Protein AF-A0A3P6GXZ8-F1 (afdb_monomer_lite)

Secondary structure (DSSP, 8-state):
--STTTGGGS-TTS-EEEEESSHHHHHHHHHHHTSTTT---EEEEEESSB-HHHHHHHHTS--SS--EEEEES-PBPHHHHHHHHHHT-EEEEESSHHHHHHHHHHHHHHHHTTS-------------

pLDDT: mean 78.15, std 21.11, range [32.81, 97.62]

Structure (mmCIF, N/CA/C/O backbone):
data_AF-A0A3P6GXZ8-F1
#
_entry.id   AF-A0A3P6GXZ8-F1
#
loop_
_atom_site.group_PDB
_atom_site.id
_atom_site.type_symbol
_atom_site.label_atom_id
_atom_site.label_alt_id
_atom_site.label_comp_id
_atom_site.label_asym_id
_atom_site.label_entity_id
_atom_site.label_seq_id
_atom_site.pdbx_PDB_ins_code
_atom_site.Cartn_x
_atom_site.Cartn_y
_atom_site.Cartn_z
_atom_site.occupancy
_atom_site.B_iso_or_equiv
_atom_site.auth_seq_id
_atom_site.auth_comp_id
_atom_site.auth_asym_id
_atom_site.auth_atom_id
_atom_site.pdbx_PDB_model_num
ATOM 1 N N . MET A 1 1 ? 10.855 20.562 7.689 1.00 44.34 1 MET A N 1
ATOM 2 C CA . MET A 1 1 ? 11.451 19.263 7.285 1.00 44.34 1 MET A CA 1
ATOM 3 C C . MET A 1 1 ? 11.522 18.242 8.429 1.00 44.34 1 MET A C 1
ATOM 5 O O . MET A 1 1 ? 11.484 17.056 8.137 1.00 44.34 1 MET A O 1
ATOM 9 N N . ASN A 1 2 ? 11.543 18.659 9.706 1.00 33.03 2 ASN A N 1
ATOM 10 C CA . ASN A 1 2 ? 11.541 17.739 10.860 1.00 33.03 2 ASN A CA 1
ATOM 11 C C . ASN A 1 2 ? 10.153 17.186 11.256 1.00 33.03 2 ASN A C 1
ATOM 13 O O . ASN A 1 2 ? 10.092 16.211 11.999 1.00 33.03 2 ASN A O 1
ATOM 17 N N . ASP A 1 3 ? 9.055 17.745 10.738 1.00 47.03 3 ASP A N 1
ATOM 18 C CA . ASP A 1 3 ? 7.696 17.313 11.108 1.00 47.03 3 ASP A CA 1
ATOM 19 C C . ASP A 1 3 ? 7.201 16.052 10.394 1.00 47.03 3 ASP A C 1
ATOM 21 O O . ASP A 1 3 ? 6.380 15.327 10.950 1.00 47.03 3 ASP A O 1
ATOM 25 N N . VAL A 1 4 ? 7.749 15.708 9.222 1.00 50.66 4 VAL A N 1
ATOM 26 C CA . VAL A 1 4 ? 7.295 14.517 8.476 1.00 50.66 4 VAL A CA 1
ATOM 27 C C . VAL A 1 4 ? 7.585 13.225 9.255 1.00 50.66 4 VAL A C 1
ATOM 29 O O . VAL A 1 4 ? 6.781 12.299 9.256 1.00 50.66 4 VAL A O 1
ATOM 32 N N . MET A 1 5 ? 8.693 13.182 10.004 1.00 50.50 5 MET A N 1
ATOM 33 C CA . MET A 1 5 ? 9.024 12.050 10.882 1.00 50.50 5 MET A CA 1
ATOM 34 C C . MET A 1 5 ? 8.375 12.131 12.273 1.00 50.50 5 MET A C 1
ATOM 36 O O . MET A 1 5 ? 8.424 11.159 13.030 1.00 50.50 5 MET A O 1
ATOM 40 N N . GLY A 1 6 ? 7.752 13.261 12.622 1.00 46.25 6 GLY A N 1
ATOM 41 C CA . GLY A 1 6 ? 7.013 13.441 13.873 1.00 46.25 6 GLY A CA 1
ATOM 42 C C . GLY A 1 6 ? 5.653 12.735 13.880 1.00 46.25 6 GLY A C 1
ATOM 43 O O . GLY A 1 6 ? 5.239 12.225 14.923 1.00 46.25 6 GLY A O 1
ATOM 44 N N . CYS A 1 7 ? 4.999 12.620 12.718 1.00 48.75 7 CYS A N 1
ATOM 45 C CA . CYS A 1 7 ? 3.670 12.010 12.573 1.00 48.75 7 CYS A CA 1
ATOM 46 C C . CYS A 1 7 ? 3.633 10.501 12.876 1.00 48.75 7 CYS A C 1
ATOM 48 O O . CYS A 1 7 ? 2.582 9.969 13.224 1.00 48.75 7 CYS A O 1
ATOM 50 N N . LEU A 1 8 ? 4.781 9.814 12.856 1.00 50.78 8 LEU A N 1
ATOM 51 C CA . LEU A 1 8 ? 4.892 8.388 13.203 1.00 50.78 8 LEU A CA 1
ATOM 52 C C . LEU A 1 8 ? 4.800 8.106 14.718 1.00 50.78 8 LEU A C 1
ATOM 54 O O . LEU A 1 8 ? 4.888 6.954 15.142 1.00 50.78 8 LEU A O 1
ATOM 58 N N . LYS A 1 9 ? 4.653 9.138 15.564 1.00 44.22 9 LYS A N 1
ATOM 59 C CA . LYS A 1 9 ? 4.626 8.997 17.032 1.00 44.22 9 LYS A CA 1
ATOM 60 C C . LYS A 1 9 ? 3.233 8.784 17.641 1.00 44.22 9 LYS A C 1
ATOM 62 O O . LYS A 1 9 ? 3.151 8.518 18.840 1.00 44.22 9 LYS A O 1
ATOM 67 N N . LYS A 1 10 ? 2.137 8.859 16.876 1.00 44.19 10 LYS A N 1
ATOM 68 C CA . LYS A 1 10 ? 0.789 8.568 17.401 1.00 44.19 10 LYS A CA 1
ATOM 69 C C . LYS A 1 10 ? 0.474 7.076 17.247 1.00 44.19 10 LYS A C 1
ATOM 71 O O . LYS A 1 10 ? 0.335 6.599 16.135 1.00 44.19 10 LYS A O 1
ATOM 76 N N . LYS A 1 11 ? 0.412 6.376 18.392 1.00 45.09 11 LYS A N 1
ATOM 77 C CA . LYS A 1 11 ? -0.059 4.991 18.620 1.00 45.09 11 LYS A CA 1
ATOM 78 C C . LYS A 1 11 ? 0.184 4.024 17.450 1.00 45.09 11 LYS A C 1
ATOM 80 O O . LYS A 1 11 ? -0.627 3.924 16.542 1.00 45.09 11 LYS A O 1
ATOM 85 N N . LYS A 1 12 ? 1.248 3.221 17.568 1.00 49.19 12 LYS A N 1
ATOM 86 C CA . LYS A 1 12 ? 1.653 2.089 16.697 1.00 49.19 12 LYS A CA 1
ATOM 87 C C . LYS A 1 12 ? 0.574 1.021 16.391 1.00 49.19 12 LYS A C 1
ATOM 89 O O . LYS A 1 12 ? 0.905 -0.014 15.827 1.00 49.19 12 LYS A O 1
ATOM 94 N N . GLU A 1 13 ? -0.675 1.229 16.784 1.00 54.12 13 GLU A N 1
ATOM 95 C CA . GLU A 1 13 ? -1.734 0.218 16.815 1.00 54.12 13 GLU A CA 1
ATOM 96 C C . GLU A 1 13 ? -2.814 0.441 15.740 1.00 54.12 13 GLU A C 1
ATOM 98 O O . GLU A 1 13 ? -3.702 -0.394 15.580 1.00 54.12 13 GLU A O 1
ATOM 103 N N . GLU A 1 14 ? -2.781 1.549 14.987 1.00 70.81 14 GLU A N 1
ATOM 104 C CA . GLU A 1 14 ? -3.800 1.827 13.967 1.00 70.81 14 GLU A CA 1
ATOM 105 C C . GLU A 1 14 ? -3.240 2.676 12.818 1.00 70.81 14 GLU A C 1
ATOM 107 O O . GLU A 1 14 ? -2.646 3.723 13.056 1.00 70.81 14 GLU A O 1
ATOM 112 N N . GLY A 1 15 ? -3.411 2.221 11.572 1.00 81.25 15 GLY A N 1
ATOM 113 C CA . GLY A 1 15 ? -3.074 2.977 10.360 1.00 81.25 15 GLY A CA 1
ATOM 114 C C . GLY A 1 15 ? -2.848 2.120 9.111 1.00 81.25 15 GLY A C 1
ATOM 115 O O . GLY A 1 15 ? -2.774 0.894 9.177 1.00 81.25 15 GLY A O 1
ATOM 116 N N . VAL A 1 16 ? -2.760 2.757 7.949 1.00 89.50 16 VAL A N 1
ATOM 117 C CA . VAL A 1 16 ? -2.650 2.078 6.647 1.00 89.50 16 VAL A CA 1
ATOM 118 C C . VAL A 1 16 ? -1.203 1.746 6.283 1.00 89.50 16 VAL A C 1
ATOM 120 O O . VAL A 1 16 ? -0.268 2.440 6.692 1.00 89.50 16 VAL A O 1
ATOM 123 N N . TYR A 1 17 ? -1.019 0.710 5.464 1.00 92.62 17 TYR A N 1
ATOM 124 C CA . TYR A 1 17 ? 0.255 0.443 4.798 1.00 92.62 17 TYR A CA 1
ATOM 125 C C . TYR A 1 17 ? 0.250 1.109 3.416 1.00 92.62 17 TYR A C 1
ATOM 127 O O . TYR A 1 17 ? -0.563 0.750 2.565 1.00 92.62 17 TYR A O 1
ATOM 135 N N . ALA A 1 18 ? 1.136 2.076 3.184 1.00 94.69 18 ALA A N 1
ATOM 136 C CA . ALA A 1 18 ? 1.181 2.846 1.941 1.00 94.69 18 ALA A CA 1
ATOM 137 C C . ALA A 1 18 ? 2.277 2.326 0.997 1.00 94.69 18 ALA A C 1
ATOM 139 O O . ALA A 1 18 ? 3.424 2.149 1.403 1.00 94.69 18 ALA A O 1
ATOM 140 N N . ILE A 1 19 ? 1.940 2.090 -0.270 1.00 96.94 19 ILE A N 1
ATOM 141 C CA . ILE A 1 19 ? 2.875 1.657 -1.316 1.00 96.94 19 ILE A CA 1
ATOM 142 C C . ILE A 1 19 ? 2.715 2.556 -2.535 1.00 96.94 19 ILE A C 1
ATOM 144 O O . ILE A 1 19 ? 1.590 2.816 -2.956 1.00 96.94 19 ILE A O 1
ATOM 148 N N . ALA A 1 20 ? 3.828 2.983 -3.132 1.00 97.62 20 ALA A N 1
ATOM 149 C CA . ALA A 1 20 ? 3.814 3.740 -4.382 1.00 97.62 20 ALA A CA 1
ATOM 150 C C . ALA A 1 20 ? 4.904 3.292 -5.367 1.00 97.62 20 ALA A C 1
ATOM 152 O O . ALA A 1 20 ? 5.817 2.547 -5.012 1.00 97.62 20 ALA A O 1
ATOM 153 N N . SER A 1 21 ? 4.830 3.741 -6.621 1.00 96.00 21 SER A N 1
ATOM 154 C CA . SER A 1 21 ? 5.776 3.333 -7.674 1.00 96.00 21 SER A CA 1
ATOM 155 C C . SER A 1 21 ? 7.143 3.996 -7.553 1.00 96.00 21 SER A C 1
ATOM 157 O O . SER A 1 21 ? 8.134 3.464 -8.051 1.00 96.00 21 SER A O 1
ATOM 159 N N . SER A 1 22 ? 7.209 5.136 -6.866 1.00 95.94 22 SER A N 1
ATOM 160 C CA . SER A 1 22 ? 8.431 5.899 -6.637 1.00 95.94 22 SER A CA 1
ATOM 161 C C . SER A 1 22 ? 8.439 6.522 -5.241 1.00 95.94 22 SER A C 1
ATOM 163 O O . SER A 1 22 ? 7.396 6.687 -4.607 1.00 95.94 22 SER A O 1
ATOM 165 N N . PHE A 1 23 ? 9.621 6.918 -4.764 1.00 94.44 23 PHE A N 1
ATOM 166 C CA . PHE A 1 23 ? 9.752 7.640 -3.495 1.00 94.44 23 PHE A CA 1
ATOM 167 C C . PHE A 1 23 ? 9.055 9.004 -3.507 1.00 94.44 23 PHE A C 1
ATOM 169 O O . PHE A 1 23 ? 8.528 9.408 -2.477 1.00 94.44 23 PHE A O 1
ATOM 176 N N . GLY A 1 24 ? 9.033 9.698 -4.652 1.00 93.81 24 GLY A N 1
ATOM 177 C CA . GLY A 1 24 ? 8.350 10.989 -4.779 1.00 93.81 24 GLY A CA 1
ATOM 178 C C . GLY A 1 24 ? 6.850 10.846 -4.541 1.00 93.81 24 GLY A C 1
ATOM 179 O O . GLY A 1 24 ? 6.296 11.514 -3.675 1.00 93.81 24 GLY A O 1
ATOM 180 N N . TYR A 1 25 ? 6.234 9.877 -5.217 1.00 95.44 25 TYR A N 1
ATOM 181 C CA . TYR A 1 25 ? 4.820 9.555 -5.039 1.00 95.44 25 TYR A CA 1
ATOM 182 C C . TYR A 1 25 ? 4.498 9.015 -3.648 1.00 95.44 25 TYR A C 1
ATOM 184 O O . TYR A 1 25 ? 3.458 9.340 -3.084 1.00 95.44 25 TYR A O 1
ATOM 192 N N . LEU A 1 26 ? 5.397 8.221 -3.060 1.00 95.50 26 LEU A N 1
ATOM 193 C CA . LEU A 1 26 ? 5.228 7.743 -1.691 1.00 95.50 26 LEU A CA 1
ATOM 194 C C . LEU A 1 26 ? 5.239 8.903 -0.689 1.00 95.50 26 LEU A C 1
ATOM 196 O O . LEU A 1 26 ? 4.430 8.928 0.232 1.00 95.50 26 LEU A O 1
ATOM 200 N N . PHE A 1 27 ? 6.156 9.855 -0.861 1.00 93.00 27 PHE A N 1
ATOM 201 C CA . PHE A 1 27 ? 6.260 11.020 0.008 1.00 93.00 27 PHE A CA 1
ATOM 202 C C . PHE A 1 27 ? 5.025 11.913 -0.105 1.00 93.00 27 PHE A C 1
ATOM 204 O O . PHE A 1 27 ? 4.476 12.312 0.917 1.00 93.00 27 PHE A O 1
ATOM 211 N N . GLU A 1 28 ? 4.557 12.169 -1.325 1.00 94.62 28 GLU A N 1
ATOM 212 C CA . GLU A 1 28 ? 3.335 12.934 -1.583 1.00 94.62 28 GLU A CA 1
ATOM 213 C C . GLU A 1 28 ? 2.105 12.270 -0.952 1.00 94.62 28 GLU A C 1
ATOM 215 O O . GLU A 1 28 ? 1.357 12.920 -0.221 1.00 94.62 28 GLU A O 1
ATOM 220 N N . LEU A 1 29 ? 1.957 10.954 -1.136 1.00 93.56 29 LEU A N 1
ATOM 221 C CA . LEU A 1 29 ? 0.898 10.170 -0.507 1.00 93.56 29 LEU A CA 1
ATOM 222 C C . LEU A 1 29 ? 0.952 10.288 1.022 1.00 93.56 29 LEU A C 1
ATOM 224 O O . LEU A 1 29 ? -0.056 10.583 1.653 1.00 93.56 29 LEU A O 1
ATOM 228 N N . VAL A 1 30 ? 2.121 10.105 1.640 1.00 92.38 30 VAL A N 1
ATOM 229 C CA . VAL A 1 30 ? 2.268 10.194 3.104 1.00 92.38 30 VAL A CA 1
ATOM 230 C C . VAL A 1 30 ? 1.994 11.606 3.619 1.00 92.38 30 VAL A C 1
ATOM 232 O O . VAL A 1 30 ? 1.321 11.754 4.639 1.00 92.38 30 VAL A O 1
ATOM 235 N N . LEU A 1 31 ? 2.482 12.641 2.931 1.00 92.00 31 LEU A N 1
ATOM 236 C CA . LEU A 1 31 ? 2.204 14.034 3.284 1.00 92.00 31 LEU A CA 1
ATOM 237 C C . LEU A 1 31 ? 0.705 14.324 3.265 1.00 92.00 31 LEU A C 1
ATOM 239 O O . LEU A 1 31 ? 0.191 14.934 4.198 1.00 92.00 31 LEU A O 1
ATOM 243 N N . HIS A 1 32 ? 0.010 13.861 2.229 1.00 91.75 32 HIS A N 1
ATOM 244 C CA . HIS A 1 32 ? -1.425 14.058 2.101 1.00 91.75 32 HIS A CA 1
ATOM 245 C C . HIS A 1 32 ? -2.198 13.283 3.176 1.00 91.75 32 HIS A C 1
ATOM 247 O O . HIS A 1 32 ? -3.025 13.866 3.871 1.00 91.75 32 HIS A O 1
ATOM 253 N N . LEU A 1 33 ? -1.885 11.999 3.384 1.00 89.31 33 LEU A N 1
ATOM 254 C CA . LEU A 1 33 ? -2.551 11.158 4.388 1.00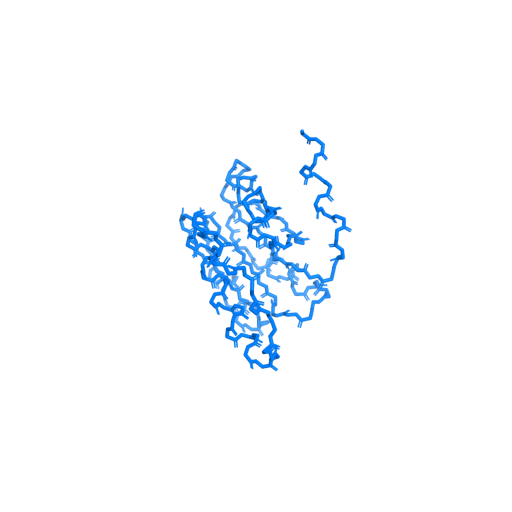 89.31 33 LEU A CA 1
ATOM 255 C C . LEU A 1 33 ? -2.372 11.693 5.811 1.00 89.31 33 LEU A C 1
ATOM 257 O O . LEU A 1 33 ? -3.311 11.675 6.602 1.00 89.31 33 LEU A O 1
ATOM 261 N N . THR A 1 34 ? -1.175 12.186 6.134 1.00 88.06 34 THR A N 1
ATOM 262 C CA . THR A 1 34 ? -0.847 12.707 7.471 1.00 88.06 34 THR A CA 1
ATOM 263 C C . THR A 1 34 ? -1.161 14.193 7.645 1.00 88.06 34 THR A C 1
ATOM 265 O O . THR A 1 34 ? -0.918 14.742 8.723 1.00 88.06 34 THR A O 1
ATOM 268 N N . SER A 1 35 ? -1.713 14.845 6.617 1.00 88.00 35 SER A N 1
ATOM 269 C CA . SER A 1 35 ? -2.208 16.216 6.715 1.00 88.00 35 SER A CA 1
ATOM 270 C C . SER A 1 35 ? -3.308 16.311 7.783 1.00 88.00 35 SER A C 1
ATOM 272 O O . SER A 1 35 ? -4.026 15.337 8.015 1.00 88.00 35 SER A O 1
ATOM 274 N N . PRO A 1 36 ? -3.471 17.461 8.456 1.00 81.44 36 PRO A N 1
ATOM 275 C CA . PRO A 1 36 ? -4.492 17.619 9.492 1.00 81.44 36 PRO A CA 1
ATOM 276 C C . PRO A 1 36 ? -5.927 17.466 8.965 1.00 81.44 36 PRO A C 1
ATOM 278 O O . PRO A 1 36 ? -6.811 17.125 9.743 1.00 81.44 36 PRO A O 1
ATOM 281 N N . GLU A 1 37 ? -6.150 17.695 7.669 1.00 82.31 37 GLU A N 1
ATOM 282 C CA . GLU A 1 37 ? -7.459 17.568 7.016 1.00 82.31 37 GLU A CA 1
ATOM 283 C C . GLU A 1 37 ? -7.857 16.101 6.809 1.00 82.31 37 GLU A C 1
ATOM 285 O O . GLU A 1 37 ? -9.006 15.730 7.033 1.00 82.31 37 GLU A O 1
ATOM 290 N N . VAL A 1 38 ? -6.901 15.256 6.412 1.00 83.81 38 VAL A N 1
ATOM 291 C CA . VAL A 1 38 ? -7.142 13.834 6.123 1.00 83.81 38 VAL A CA 1
ATOM 292 C C . VAL A 1 38 ? -6.936 12.971 7.368 1.00 83.81 38 VAL A C 1
ATOM 294 O O . VAL A 1 38 ? -7.750 12.099 7.664 1.00 83.81 38 VAL A O 1
ATOM 297 N N . ASN A 1 39 ? -5.857 13.230 8.110 1.00 84.25 39 ASN A N 1
ATOM 298 C CA . ASN A 1 39 ? -5.521 12.628 9.400 1.00 84.25 39 ASN A CA 1
ATOM 299 C C . ASN A 1 39 ? -5.614 11.086 9.422 1.00 84.25 39 ASN A C 1
ATOM 301 O O . ASN A 1 39 ? -6.086 10.484 10.389 1.00 84.25 39 ASN A O 1
ATOM 305 N N . ILE A 1 40 ? -5.141 10.437 8.356 1.00 84.81 40 ILE A N 1
ATOM 306 C CA . ILE A 1 40 ? -5.025 8.980 8.252 1.00 84.81 40 ILE A CA 1
ATOM 307 C C . ILE A 1 40 ? -3.620 8.568 8.719 1.00 84.81 40 ILE A C 1
ATOM 309 O O . ILE A 1 40 ? -2.624 8.911 8.073 1.00 84.81 40 ILE A O 1
ATOM 313 N N . PRO A 1 41 ? -3.492 7.801 9.817 1.00 86.38 41 PRO A N 1
ATOM 314 C CA . PRO A 1 41 ? -2.193 7.323 10.272 1.00 86.38 41 PRO A CA 1
ATOM 315 C C . PRO A 1 41 ? -1.585 6.321 9.285 1.00 86.38 41 PRO A C 1
ATOM 317 O O . PRO A 1 41 ? -2.281 5.454 8.754 1.00 86.38 41 PRO A O 1
ATOM 320 N N . VAL A 1 42 ? -0.267 6.390 9.098 1.00 88.06 42 VAL A N 1
ATOM 321 C CA . VAL A 1 42 ? 0.490 5.466 8.242 1.00 88.06 42 VAL A CA 1
ATOM 322 C C . VAL A 1 42 ? 1.418 4.620 9.112 1.00 88.06 42 VAL A C 1
ATOM 324 O O . VAL A 1 42 ? 2.242 5.156 9.852 1.00 88.06 42 VAL A O 1
ATOM 327 N N . THR A 1 43 ? 1.282 3.295 9.044 1.00 86.00 43 THR A N 1
ATOM 328 C CA . THR A 1 43 ? 2.006 2.332 9.904 1.00 86.00 43 THR A CA 1
ATOM 329 C C . THR A 1 43 ? 3.144 1.619 9.184 1.00 86.00 43 THR A C 1
ATOM 331 O O . THR A 1 43 ? 4.043 1.075 9.827 1.00 86.00 43 THR A O 1
ATOM 334 N N . GLY A 1 44 ? 3.141 1.639 7.853 1.00 89.19 44 GLY A N 1
ATOM 335 C CA . GLY A 1 44 ? 4.178 1.024 7.039 1.00 89.19 44 GLY A CA 1
ATOM 336 C C . GLY A 1 44 ? 4.221 1.604 5.635 1.00 89.19 44 GLY A C 1
ATOM 337 O O . GLY A 1 44 ? 3.243 2.173 5.154 1.00 89.19 44 GLY A O 1
ATOM 338 N N . LEU A 1 45 ? 5.386 1.469 5.005 1.00 93.06 45 LEU A N 1
ATOM 339 C CA . LEU A 1 45 ? 5.699 2.054 3.708 1.00 93.06 45 LEU A CA 1
ATOM 340 C C . LEU A 1 45 ? 6.337 1.011 2.785 1.00 93.06 45 LEU A C 1
ATOM 342 O O . LEU A 1 45 ? 7.115 0.167 3.237 1.00 93.06 45 LEU A O 1
ATOM 346 N N . GLY A 1 46 ? 6.068 1.110 1.486 1.00 94.56 46 GLY A N 1
ATOM 347 C CA . GLY A 1 46 ? 6.719 0.319 0.446 1.00 94.56 46 GLY A CA 1
ATOM 348 C C . GLY A 1 46 ? 6.884 1.091 -0.861 1.00 94.56 46 GLY A C 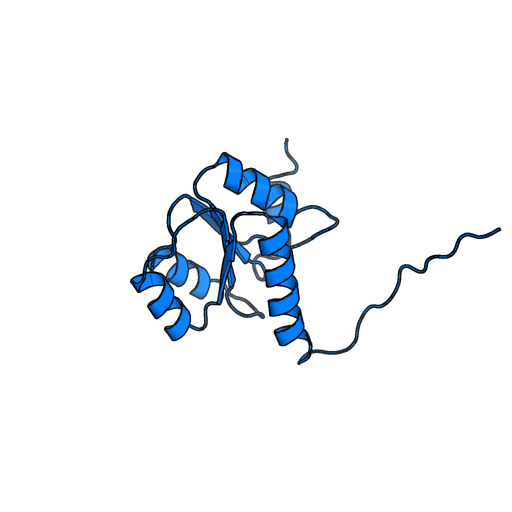1
ATOM 349 O O . GLY A 1 46 ? 6.163 2.048 -1.133 1.00 94.56 46 GLY A O 1
ATOM 350 N N . VAL A 1 47 ? 7.840 0.659 -1.681 1.00 96.06 47 VAL A N 1
ATOM 351 C CA . VAL A 1 47 ? 8.050 1.181 -3.037 1.00 96.06 47 VAL A CA 1
ATOM 352 C C . VAL A 1 47 ? 8.086 0.015 -4.017 1.00 96.06 47 VAL A C 1
ATOM 354 O O . VAL A 1 47 ? 8.759 -0.983 -3.759 1.00 96.06 47 VAL A O 1
ATOM 357 N N . GLY A 1 48 ? 7.386 0.157 -5.140 1.00 94.69 48 GLY A N 1
ATOM 358 C CA . GLY A 1 48 ? 7.265 -0.867 -6.176 1.00 94.69 48 GLY A CA 1
ATOM 359 C C . GLY A 1 48 ? 5.921 -1.610 -6.148 1.00 94.69 48 GLY A C 1
ATOM 360 O O . GLY A 1 48 ? 5.003 -1.213 -5.435 1.00 94.69 48 GLY A O 1
ATOM 361 N N . PRO A 1 49 ? 5.763 -2.670 -6.962 1.00 96.38 49 PRO A N 1
ATOM 362 C CA . PRO A 1 49 ? 4.508 -3.410 -7.063 1.00 96.38 49 PRO A CA 1
ATOM 363 C C . PRO A 1 49 ? 4.134 -4.084 -5.741 1.00 96.38 49 PRO A C 1
ATOM 365 O O . PRO A 1 49 ? 5.002 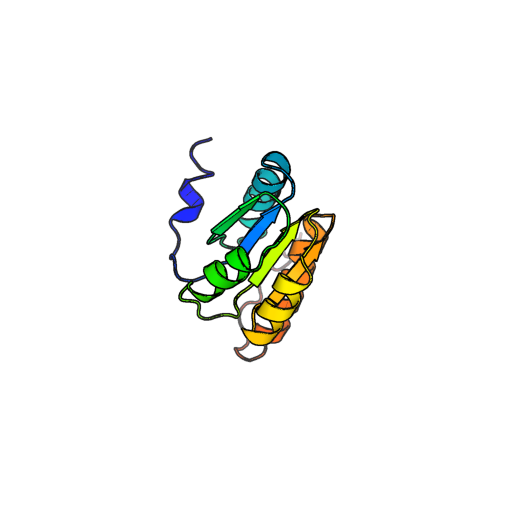-4.493 -4.974 1.00 96.38 49 PRO A O 1
ATOM 368 N N . VAL A 1 50 ? 2.835 -4.279 -5.505 1.00 97.06 50 VAL A N 1
ATOM 369 C CA . VAL A 1 50 ? 2.352 -4.941 -4.287 1.00 97.06 50 VAL A CA 1
ATOM 370 C C . VAL A 1 50 ? 2.639 -6.439 -4.361 1.00 97.06 50 VAL A C 1
ATOM 372 O O . VAL A 1 50 ? 2.137 -7.154 -5.243 1.00 97.06 50 VAL A O 1
ATOM 375 N N . THR A 1 51 ? 3.435 -6.932 -3.412 1.00 97.12 51 THR A N 1
ATOM 376 C CA . THR A 1 51 ? 3.874 -8.330 -3.357 1.00 97.12 51 THR A CA 1
ATOM 377 C C . THR A 1 51 ? 3.234 -9.100 -2.197 1.00 97.12 51 THR A C 1
ATOM 379 O O . THR A 1 51 ? 2.751 -8.505 -1.231 1.00 97.12 51 THR A O 1
ATOM 382 N N . PRO A 1 52 ? 3.265 -10.448 -2.217 1.00 95.56 52 PRO A N 1
ATOM 383 C CA . PRO A 1 52 ? 2.808 -11.255 -1.085 1.00 95.56 52 PRO A CA 1
ATOM 384 C C . PRO A 1 52 ? 3.556 -10.964 0.223 1.00 95.56 52 PRO A C 1
ATOM 386 O O . PRO A 1 52 ? 3.012 -11.195 1.300 1.00 95.56 52 PRO A O 1
ATOM 389 N N . ALA A 1 53 ? 4.803 -10.483 0.148 1.00 93.62 53 ALA A N 1
ATOM 390 C CA . ALA A 1 53 ? 5.570 -10.108 1.330 1.00 93.62 53 ALA A CA 1
ATOM 391 C C . ALA A 1 53 ? 4.957 -8.885 2.020 1.00 93.62 53 ALA A C 1
ATOM 393 O O . ALA A 1 53 ? 4.885 -8.855 3.246 1.00 93.62 53 ALA A O 1
ATOM 394 N N . ASP A 1 54 ? 4.462 -7.920 1.245 1.00 94.00 54 ASP A N 1
ATOM 395 C CA . ASP A 1 54 ? 3.815 -6.725 1.785 1.00 94.00 54 ASP A CA 1
ATOM 396 C C . ASP A 1 54 ? 2.507 -7.085 2.489 1.00 94.00 54 ASP A C 1
ATOM 398 O O . ASP A 1 54 ? 2.295 -6.677 3.626 1.00 94.00 54 ASP A O 1
ATOM 402 N N . ILE A 1 55 ? 1.696 -7.965 1.890 1.00 94.44 55 ILE A N 1
ATOM 403 C CA . ILE A 1 55 ? 0.463 -8.469 2.518 1.00 94.44 55 ILE A CA 1
ATOM 404 C C . ILE A 1 55 ? 0.762 -9.139 3.865 1.00 94.44 55 ILE A C 1
ATOM 406 O O . ILE A 1 55 ? 0.098 -8.855 4.860 1.00 94.44 55 ILE A O 1
ATOM 410 N N . ARG A 1 56 ? 1.805 -9.977 3.933 1.00 91.81 56 ARG A N 1
ATOM 411 C CA . ARG A 1 56 ? 2.222 -10.625 5.189 1.00 91.81 56 ARG A CA 1
ATOM 412 C C . ARG A 1 56 ? 2.660 -9.614 6.245 1.00 91.81 56 ARG A C 1
ATOM 414 O O . ARG A 1 56 ? 2.299 -9.780 7.407 1.00 91.81 56 ARG A O 1
ATOM 421 N N . LYS A 1 57 ? 3.410 -8.574 5.863 1.00 88.62 57 LYS A N 1
ATOM 422 C CA . LYS A 1 57 ? 3.801 -7.503 6.795 1.00 88.62 57 LYS A CA 1
ATOM 423 C C . LYS A 1 57 ? 2.572 -6.819 7.377 1.00 88.62 57 LYS A C 1
ATOM 425 O O . LYS A 1 57 ? 2.520 -6.626 8.585 1.00 88.62 57 LYS A O 1
ATOM 430 N N . VAL A 1 58 ? 1.576 -6.512 6.542 1.00 88.50 58 VAL A N 1
ATOM 431 C CA . VAL A 1 58 ? 0.353 -5.848 7.009 1.00 88.50 58 VAL A CA 1
ATOM 432 C C . VAL A 1 58 ? -0.369 -6.719 8.034 1.00 88.50 58 VAL A C 1
ATOM 434 O O . VAL A 1 58 ? -0.704 -6.224 9.100 1.00 88.50 58 VAL A O 1
ATOM 437 N N . THR A 1 59 ? -0.514 -8.026 7.791 1.00 84.38 59 THR A N 1
ATOM 438 C CA . THR A 1 59 ? -1.206 -8.934 8.733 1.00 84.38 59 THR A CA 1
ATOM 439 C C . THR A 1 59 ? -0.540 -9.080 10.101 1.00 84.38 59 THR A C 1
ATOM 441 O O . THR A 1 59 ? -1.188 -9.503 11.053 1.00 84.38 59 THR A O 1
ATOM 444 N N . GLN A 1 60 ? 0.747 -8.743 10.218 1.00 80.25 60 GLN A N 1
ATOM 445 C CA . GLN A 1 60 ? 1.476 -8.788 11.488 1.00 80.25 60 GLN A CA 1
ATOM 446 C C . GLN A 1 60 ? 1.257 -7.532 12.339 1.00 80.25 60 GLN A C 1
ATOM 448 O O . GLN A 1 60 ? 1.656 -7.511 13.503 1.00 80.25 60 GLN A O 1
ATOM 453 N N . LEU A 1 61 ? 0.641 -6.485 11.780 1.00 69.31 61 LEU A N 1
ATOM 454 C CA . LEU A 1 61 ? 0.346 -5.265 12.516 1.00 69.31 61 LEU A CA 1
ATOM 455 C C . LEU A 1 61 ? -0.825 -5.517 13.485 1.00 69.31 61 LEU A C 1
ATOM 457 O O . LEU A 1 61 ? -1.890 -5.971 13.048 1.00 69.31 61 LEU A O 1
ATOM 461 N N . PRO A 1 62 ? -0.652 -5.250 14.795 1.00 59.25 62 PRO A N 1
ATOM 462 C CA . PRO A 1 62 ? -1.726 -5.367 15.772 1.00 59.25 62 PRO A CA 1
ATOM 463 C C . PRO A 1 62 ? -2.723 -4.235 15.529 1.00 59.25 62 PRO A C 1
ATOM 465 O O . PRO A 1 62 ? -2.421 -3.083 15.825 1.00 59.25 62 PRO A O 1
ATOM 468 N N . GLN A 1 63 ? -3.886 -4.554 14.957 1.00 62.22 63 GLN A N 1
ATOM 469 C CA . GLN A 1 63 ? -4.819 -3.540 14.476 1.00 62.22 63 GLN A CA 1
ATOM 470 C C . GLN A 1 63 ? -6.266 -3.847 14.861 1.00 62.22 63 GLN A C 1
ATOM 472 O O . GLN A 1 63 ? -6.729 -4.979 14.747 1.00 62.22 63 GLN A O 1
ATOM 477 N N . ARG A 1 64 ? -6.990 -2.820 15.331 1.00 54.34 64 ARG A N 1
ATOM 478 C CA . ARG A 1 64 ? -8.423 -2.918 15.682 1.00 54.34 64 ARG A CA 1
ATOM 479 C C . ARG A 1 64 ? -9.363 -2.863 14.473 1.00 54.34 64 ARG A C 1
ATOM 481 O O . ARG A 1 64 ? -10.521 -3.250 14.602 1.00 54.34 64 ARG A O 1
ATOM 488 N N . ARG A 1 65 ? -8.877 -2.378 13.326 1.00 59.88 65 ARG A N 1
ATOM 489 C CA . ARG A 1 65 ? -9.595 -2.301 12.040 1.00 59.88 65 ARG A CA 1
ATOM 490 C C . ARG A 1 65 ? -8.979 -3.259 11.020 1.00 59.88 65 ARG A C 1
ATOM 492 O O . ARG A 1 65 ? -7.869 -3.744 11.225 1.00 59.88 65 ARG A O 1
ATOM 499 N N . LYS A 1 66 ? -9.694 -3.511 9.916 1.00 67.19 66 LYS A N 1
ATOM 500 C CA . LYS A 1 66 ? -9.217 -4.369 8.819 1.00 67.19 66 LYS A CA 1
ATOM 501 C C . LYS A 1 66 ? -7.860 -3.883 8.292 1.00 67.19 66 LYS A C 1
ATOM 503 O O . LYS A 1 66 ? -7.668 -2.695 8.024 1.00 67.19 66 LYS A O 1
ATOM 508 N N . HIS A 1 67 ? -6.934 -4.823 8.120 1.00 83.75 67 HIS A N 1
ATOM 509 C CA . HIS A 1 67 ? -5.631 -4.612 7.491 1.00 83.75 67 HIS A CA 1
ATOM 510 C C . HIS A 1 67 ? -5.814 -4.018 6.090 1.00 83.75 67 HIS A C 1
ATOM 512 O O . HIS A 1 67 ? -6.398 -4.667 5.225 1.00 83.75 67 HIS A O 1
ATOM 518 N N . THR A 1 68 ? -5.343 -2.787 5.869 1.00 90.88 68 THR A N 1
ATOM 519 C CA . THR A 1 68 ? -5.573 -2.049 4.615 1.00 90.88 68 THR A CA 1
ATOM 520 C C . THR A 1 68 ? -4.262 -1.584 3.985 1.00 90.88 68 THR A C 1
ATOM 522 O O . THR A 1 68 ? -3.412 -0.995 4.658 1.00 90.88 68 THR A O 1
ATOM 525 N N . VAL A 1 69 ? -4.118 -1.839 2.684 1.00 94.12 69 VAL A N 1
ATOM 526 C CA . VAL A 1 69 ? -3.007 -1.391 1.836 1.00 94.12 69 VAL A CA 1
ATOM 527 C C . VAL A 1 69 ? -3.516 -0.326 0.868 1.00 94.12 69 VAL A C 1
ATOM 529 O O . VAL A 1 69 ? -4.448 -0.596 0.112 1.00 94.12 69 VAL A O 1
ATOM 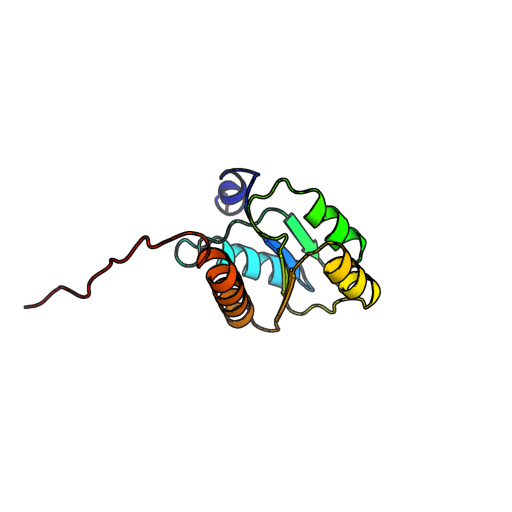532 N N . LEU A 1 70 ? -2.880 0.848 0.856 1.00 95.44 70 LEU A N 1
ATOM 533 C CA . LEU A 1 70 ? -3.086 1.878 -0.166 1.00 95.44 70 LEU A CA 1
ATOM 534 C C . LEU A 1 70 ? -1.981 1.766 -1.219 1.00 95.44 70 LEU A C 1
ATOM 536 O O . LEU A 1 70 ? -0.801 1.893 -0.896 1.00 95.44 70 LEU A O 1
ATOM 540 N N . ALA A 1 71 ? -2.363 1.500 -2.464 1.00 96.94 71 ALA A N 1
ATOM 541 C CA . ALA A 1 71 ? -1.472 1.204 -3.579 1.00 96.94 71 ALA A CA 1
ATOM 542 C C . ALA A 1 71 ? -1.592 2.294 -4.659 1.00 96.94 71 ALA A C 1
ATOM 544 O O . ALA A 1 71 ? -2.546 2.304 -5.437 1.00 96.94 71 ALA A O 1
ATOM 545 N N . PHE A 1 72 ? -0.622 3.209 -4.700 1.00 97.38 72 PHE A N 1
ATOM 546 C CA . PHE A 1 72 ? -0.631 4.391 -5.562 1.00 97.38 72 PHE A CA 1
ATOM 547 C C . PHE A 1 72 ? 0.265 4.230 -6.793 1.00 97.38 72 PHE A C 1
ATOM 549 O O . PHE A 1 72 ? 1.477 4.047 -6.668 1.00 97.38 72 PHE A O 1
ATOM 556 N N . GLN A 1 73 ? -0.332 4.303 -7.987 1.00 95.19 73 GLN A N 1
ATOM 557 C CA . GLN A 1 73 ? 0.354 4.120 -9.276 1.00 95.19 73 GLN A CA 1
ATOM 558 C C . GLN A 1 73 ? 1.176 2.821 -9.372 1.00 95.19 73 GLN A C 1
ATOM 560 O O . GLN A 1 73 ? 2.213 2.769 -10.036 1.00 95.19 73 GLN A O 1
ATOM 565 N N . VAL A 1 74 ? 0.746 1.755 -8.692 1.00 96.00 74 VAL A N 1
ATOM 566 C CA . VAL A 1 74 ? 1.442 0.461 -8.677 1.00 96.00 74 VAL A CA 1
ATOM 567 C C . VAL A 1 74 ? 0.518 -0.677 -9.047 1.00 96.00 74 VAL A C 1
ATOM 569 O O . VAL A 1 74 ? -0.669 -0.686 -8.736 1.00 96.00 74 VAL A O 1
ATOM 572 N N . GLN A 1 75 ? 1.113 -1.692 -9.662 1.00 95.50 75 GLN A N 1
ATOM 573 C CA . GLN A 1 75 ? 0.428 -2.936 -9.962 1.00 95.50 75 GLN A CA 1
ATOM 574 C C . GLN A 1 75 ? 0.369 -3.838 -8.728 1.00 95.50 75 GLN A C 1
ATOM 576 O O . GLN A 1 75 ? 1.324 -3.925 -7.950 1.00 95.50 75 GLN A O 1
ATOM 581 N N . VAL A 1 76 ? -0.733 -4.575 -8.594 1.00 96.88 76 VAL A N 1
ATOM 582 C CA . VAL A 1 76 ? -0.883 -5.632 -7.591 1.00 96.88 76 VAL A CA 1
ATOM 583 C C . VAL A 1 76 ? -0.607 -6.972 -8.246 1.00 96.88 76 VAL A C 1
ATOM 585 O O . VAL A 1 76 ? -1.259 -7.357 -9.216 1.00 96.88 76 VAL A O 1
ATOM 588 N N . THR A 1 77 ? 0.356 -7.720 -7.713 1.00 96.94 77 THR A N 1
ATOM 589 C CA . THR A 1 77 ? 0.630 -9.055 -8.252 1.00 96.94 77 THR A CA 1
ATOM 590 C C . THR A 1 77 ? -0.558 -9.997 -7.996 1.00 96.94 77 THR A C 1
ATOM 592 O O . THR A 1 77 ? -1.153 -9.946 -6.915 1.00 96.94 77 THR A O 1
ATOM 595 N N . PRO A 1 78 ? -0.886 -10.932 -8.912 1.00 96.69 78 PRO A N 1
ATOM 596 C CA . PRO A 1 78 ? -1.996 -11.872 -8.707 1.00 96.69 78 PRO A CA 1
ATOM 597 C C . PRO A 1 78 ? -1.861 -12.684 -7.413 1.00 96.69 78 PRO A C 1
ATOM 599 O O . PRO A 1 78 ? -2.834 -12.908 -6.696 1.00 96.69 78 PRO A O 1
ATOM 602 N N . LYS A 1 79 ? -0.621 -13.058 -7.064 1.00 96.00 79 LYS A N 1
ATOM 603 C CA . LYS A 1 79 ? -0.306 -13.740 -5.801 1.00 96.00 79 LYS A CA 1
ATOM 604 C C . LYS A 1 79 ? -0.610 -12.869 -4.581 1.00 96.00 79 LYS A C 1
ATOM 606 O O . LYS A 1 79 ? -1.083 -13.399 -3.581 1.00 96.00 79 LYS A O 1
ATOM 611 N N . ALA A 1 80 ? -0.335 -11.564 -4.642 1.00 96.44 80 ALA A N 1
ATOM 612 C CA . ALA A 1 80 ? -0.663 -10.645 -3.556 1.00 96.44 80 ALA A CA 1
ATOM 613 C C . ALA A 1 80 ? -2.178 -10.485 -3.407 1.00 96.44 80 ALA A C 1
ATOM 615 O O . ALA A 1 80 ? -2.673 -10.594 -2.293 1.00 96.44 80 ALA A O 1
ATOM 616 N N . SER A 1 81 ? -2.913 -10.319 -4.512 1.00 95.94 81 SER A N 1
ATOM 617 C CA . SER A 1 81 ? -4.380 -10.221 -4.487 1.00 95.94 81 SER A CA 1
ATOM 618 C C . SER A 1 81 ? -5.029 -11.468 -3.873 1.00 95.94 81 SER A C 1
ATOM 620 O O . SER A 1 81 ? -5.848 -11.360 -2.961 1.00 95.94 81 SER A O 1
ATOM 622 N N . HIS A 1 82 ? -4.599 -12.663 -4.289 1.00 96.44 82 HIS A N 1
ATOM 623 C CA . HIS A 1 82 ? -5.113 -13.915 -3.730 1.00 96.44 82 HIS A CA 1
ATOM 624 C C . HIS A 1 82 ? -4.790 -14.070 -2.235 1.00 96.44 82 HIS A C 1
ATOM 626 O O . HIS A 1 82 ? -5.646 -14.461 -1.437 1.00 96.44 82 HIS A O 1
ATOM 632 N N . LEU A 1 83 ? -3.562 -13.721 -1.833 1.00 95.06 83 LEU A N 1
ATOM 633 C CA . LEU A 1 83 ? -3.164 -13.776 -0.429 1.00 95.06 83 LEU A CA 1
ATOM 634 C C . LEU A 1 83 ? -3.938 -12.762 0.420 1.00 95.06 83 LEU A C 1
ATOM 636 O O . LEU A 1 83 ? -4.324 -13.078 1.540 1.00 95.06 83 LEU A O 1
ATOM 640 N N . ALA A 1 84 ? -4.193 -11.570 -0.114 1.00 94.38 84 ALA A N 1
ATOM 641 C CA . ALA A 1 84 ? -4.953 -10.534 0.567 1.00 94.38 84 ALA A CA 1
ATOM 642 C C . ALA A 1 84 ? -6.401 -10.968 0.819 1.00 94.38 84 ALA A C 1
ATOM 644 O O . ALA A 1 84 ? -6.872 -10.854 1.945 1.00 94.38 84 ALA A O 1
ATOM 645 N N . GLN A 1 85 ? -7.059 -11.578 -0.172 1.00 92.81 85 GLN A N 1
ATOM 646 C CA . GLN A 1 85 ? -8.391 -12.172 0.005 1.00 92.81 85 GLN A CA 1
ATOM 647 C C . GLN A 1 85 ? -8.391 -13.268 1.080 1.00 92.81 85 GLN A C 1
ATOM 649 O O . GLN A 1 85 ? -9.269 -13.293 1.935 1.00 92.81 85 GLN A O 1
ATOM 654 N N . THR A 1 86 ? -7.373 -14.135 1.074 1.00 92.50 86 THR A N 1
ATOM 655 C CA . THR A 1 86 ? -7.242 -15.239 2.042 1.00 92.50 86 THR A CA 1
ATOM 656 C C . THR A 1 86 ? -7.045 -14.738 3.474 1.00 92.50 86 THR A C 1
ATOM 658 O O . THR A 1 86 ? -7.576 -15.320 4.414 1.00 92.50 86 THR A O 1
ATOM 661 N N . LEU A 1 87 ? -6.268 -13.668 3.647 1.00 90.38 87 LEU A N 1
ATOM 662 C CA . LEU A 1 87 ? -5.908 -13.127 4.958 1.00 90.38 87 LEU A CA 1
ATOM 663 C C . LEU A 1 87 ? -6.805 -11.964 5.407 1.00 90.38 87 LEU A C 1
ATOM 665 O O . LEU A 1 87 ? -6.538 -11.359 6.441 1.00 90.38 87 LEU A O 1
ATOM 669 N N . GLY A 1 88 ? -7.849 -11.631 4.642 1.00 88.69 88 GLY A N 1
ATOM 670 C CA . GLY A 1 88 ? -8.762 -10.532 4.963 1.00 88.69 88 GLY A CA 1
ATOM 671 C C . GLY A 1 88 ? -8.129 -9.138 4.870 1.00 88.69 88 GLY A C 1
ATOM 672 O O . GLY A 1 88 ? -8.602 -8.208 5.523 1.00 88.69 88 GLY A O 1
ATOM 673 N N . VAL A 1 89 ? -7.069 -8.980 4.071 1.00 91.31 89 VAL A N 1
ATOM 674 C CA . VAL A 1 89 ? -6.417 -7.691 3.811 1.00 91.31 89 VAL A CA 1
ATOM 675 C C . VAL A 1 89 ? -7.132 -6.989 2.659 1.00 91.31 89 VAL A C 1
ATOM 677 O O . VAL A 1 89 ? -7.260 -7.540 1.565 1.00 91.31 89 VAL A O 1
ATOM 680 N N . LYS A 1 90 ? -7.568 -5.748 2.875 1.00 92.12 90 LYS A N 1
ATOM 681 C CA . LYS A 1 90 ? -8.124 -4.895 1.820 1.00 92.12 90 LYS A CA 1
ATOM 682 C C . LYS A 1 90 ? -6.979 -4.209 1.078 1.00 92.12 90 LYS A C 1
ATOM 684 O O . LYS A 1 90 ? -6.128 -3.576 1.696 1.00 92.12 90 LYS A O 1
ATOM 689 N N . ILE A 1 91 ? -6.968 -4.309 -0.247 1.00 94.50 91 ILE A N 1
ATOM 690 C CA . ILE A 1 91 ? -6.073 -3.523 -1.102 1.00 94.50 91 ILE A CA 1
ATOM 691 C C . ILE A 1 91 ? -6.928 -2.492 -1.832 1.00 94.50 91 ILE A C 1
ATOM 693 O O . ILE A 1 91 ? -7.922 -2.860 -2.457 1.00 94.50 91 ILE A O 1
ATOM 697 N N . ILE A 1 92 ? -6.546 -1.223 -1.735 1.00 94.94 92 ILE A N 1
ATOM 698 C CA . ILE A 1 92 ? -7.169 -0.106 -2.443 1.00 94.94 92 ILE A CA 1
ATOM 699 C C . ILE A 1 92 ? -6.140 0.426 -3.431 1.00 94.94 92 ILE A C 1
ATOM 701 O O . ILE A 1 92 ? -5.033 0.796 -3.038 1.00 94.94 92 ILE A O 1
ATOM 705 N N . CYS A 1 93 ? -6.495 0.430 -4.710 1.00 95.19 93 CYS A N 1
ATOM 706 C CA . CYS A 1 93 ? -5.630 0.880 -5.794 1.00 95.19 93 CYS A CA 1
ATOM 707 C C . CYS A 1 93 ? -6.158 2.188 -6.378 1.00 95.19 93 CYS A C 1
ATOM 709 O O . CYS A 1 93 ? -7.370 2.389 -6.464 1.00 95.19 93 CYS A O 1
ATOM 711 N N . GLY A 1 94 ? -5.249 3.058 -6.806 1.00 93.75 94 GLY A N 1
ATOM 712 C CA . GLY A 1 94 ? -5.623 4.308 -7.452 1.00 93.75 94 GLY A CA 1
ATOM 713 C C . GLY A 1 94 ? -4.455 4.993 -8.146 1.00 93.75 94 GLY A C 1
ATOM 714 O O . GLY A 1 94 ? -3.291 4.820 -7.771 1.00 93.75 94 GLY A O 1
ATOM 715 N N . ASP A 1 95 ? -4.803 5.785 -9.154 1.00 92.50 95 ASP A N 1
ATOM 716 C CA . ASP A 1 95 ? -3.858 6.566 -9.957 1.00 92.50 95 ASP A CA 1
ATOM 717 C C . ASP A 1 95 ? -3.716 8.011 -9.457 1.00 92.50 95 ASP A C 1
ATOM 719 O O . ASP A 1 95 ? -2.717 8.666 -9.755 1.00 92.50 95 ASP A O 1
ATOM 723 N N . THR A 1 96 ? -4.681 8.492 -8.660 1.00 93.62 96 THR A N 1
ATOM 724 C CA . THR A 1 96 ? -4.662 9.798 -7.977 1.00 93.62 96 THR A CA 1
ATOM 725 C C . THR A 1 96 ? -4.844 9.619 -6.466 1.00 93.62 96 THR A C 1
ATOM 727 O O . THR A 1 96 ? -5.450 8.641 -6.014 1.00 93.62 96 THR A O 1
ATOM 730 N N . ILE A 1 97 ? -4.295 10.540 -5.670 1.00 91.06 97 ILE A N 1
ATOM 731 C CA . ILE A 1 97 ? -4.318 10.445 -4.201 1.00 91.06 97 ILE A CA 1
ATOM 732 C C . ILE A 1 97 ? -5.739 10.662 -3.670 1.00 91.06 97 ILE A C 1
ATOM 734 O O . ILE A 1 97 ? -6.170 9.956 -2.761 1.00 91.06 97 ILE A O 1
ATOM 738 N N . GLU A 1 98 ? -6.503 11.564 -4.283 1.00 89.44 98 GLU A N 1
ATOM 739 C CA . GLU A 1 98 ? -7.877 11.882 -3.886 1.00 89.44 98 GLU A CA 1
ATOM 740 C C . GLU A 1 98 ? -8.779 10.646 -3.986 1.00 89.44 98 GLU A C 1
ATOM 742 O O . GLU A 1 98 ? -9.517 10.339 -3.050 1.00 89.44 98 GLU A O 1
ATOM 747 N N . HIS A 1 99 ? -8.656 9.873 -5.073 1.00 89.69 99 HIS A N 1
ATOM 748 C CA . HIS A 1 99 ? -9.405 8.627 -5.249 1.00 89.69 99 HIS A CA 1
ATOM 749 C C . HIS A 1 99 ? -9.040 7.565 -4.210 1.00 89.69 99 HIS A C 1
ATOM 751 O O . HIS A 1 99 ? -9.906 6.794 -3.797 1.00 89.69 99 HIS A O 1
ATOM 757 N N . LEU A 1 100 ? -7.772 7.489 -3.795 1.00 91.25 100 LEU A N 1
ATOM 758 C CA . LEU A 1 100 ? -7.352 6.562 -2.743 1.00 91.25 100 LEU A CA 1
ATOM 759 C C . LEU A 1 100 ? -7.949 6.954 -1.392 1.00 91.25 100 LEU A C 1
ATOM 761 O O . LEU A 1 100 ? -8.453 6.088 -0.677 1.00 91.25 100 LEU A O 1
ATOM 765 N N . CYS A 1 101 ? -7.916 8.244 -1.059 1.00 88.62 101 CYS A N 1
ATOM 766 C CA . CYS A 1 101 ? -8.487 8.768 0.178 1.00 88.62 101 CYS A CA 1
ATOM 767 C C . CYS A 1 101 ? -10.001 8.551 0.235 1.00 88.62 101 CYS A C 1
ATOM 769 O O . CYS A 1 101 ? -10.500 8.063 1.247 1.00 88.62 101 CYS A O 1
ATOM 771 N N . GLN A 1 102 ? -10.717 8.839 -0.853 1.00 88.75 102 GLN A N 1
ATOM 772 C CA . GLN A 1 102 ? -12.162 8.635 -0.924 1.00 88.75 102 GLN A CA 1
ATOM 773 C C . GLN A 1 102 ? -12.534 7.155 -0.755 1.00 88.75 102 GLN A C 1
ATOM 775 O O . GLN A 1 102 ? -13.314 6.816 0.133 1.00 88.75 102 GLN A O 1
ATOM 780 N N . GLN A 1 103 ? -11.919 6.255 -1.532 1.00 90.81 103 GLN A N 1
ATOM 781 C CA . GLN A 1 103 ? -12.173 4.813 -1.413 1.00 90.81 103 GLN A CA 1
ATOM 782 C C . GLN A 1 103 ? -11.825 4.278 -0.018 1.00 90.81 103 GLN A C 1
ATOM 784 O O . GLN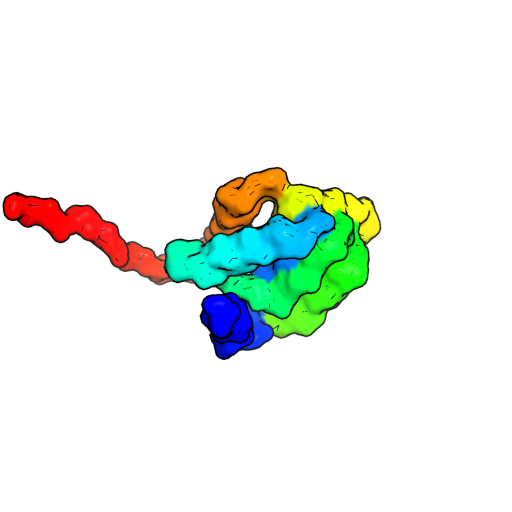 A 1 103 ? -12.472 3.358 0.485 1.00 90.81 103 GLN A O 1
ATOM 789 N N . PHE A 1 104 ? -10.791 4.833 0.620 1.00 88.50 104 PHE A N 1
ATOM 790 C CA . PHE A 1 104 ? -10.454 4.481 1.993 1.00 88.50 104 PHE A CA 1
ATOM 791 C C . PHE A 1 104 ? -11.532 4.934 2.981 1.00 88.50 104 PHE A C 1
ATOM 793 O O . PHE A 1 104 ? -11.901 4.161 3.863 1.00 88.50 104 PHE A O 1
ATOM 800 N N . GLN A 1 105 ? -12.051 6.155 2.835 1.00 85.75 105 GLN A N 1
ATOM 801 C CA . GLN A 1 105 ? -13.127 6.675 3.677 1.00 85.75 105 GLN A CA 1
ATOM 802 C C . GLN A 1 105 ? -14.408 5.851 3.527 1.00 85.75 105 GLN A C 1
ATOM 804 O O . GLN A 1 105 ? -14.960 5.442 4.545 1.00 85.75 105 GLN A O 1
ATOM 809 N N . GLU A 1 106 ? -14.821 5.530 2.299 1.00 86.44 106 GLU A N 1
ATOM 810 C CA . GLU A 1 106 ? -15.974 4.662 2.010 1.00 86.44 106 GLU A CA 1
ATOM 811 C C . GLU A 1 106 ? -15.787 3.275 2.641 1.00 86.44 106 GLU A C 1
ATOM 813 O O . GLU A 1 106 ? -16.610 2.824 3.437 1.00 86.44 106 GLU A O 1
ATOM 818 N N . CYS A 1 107 ? -14.633 2.640 2.402 1.00 82.50 107 CYS A N 1
ATOM 819 C CA . CYS A 1 107 ? -14.307 1.343 2.994 1.00 82.50 107 CYS A CA 1
ATOM 820 C C . CYS A 1 107 ? -14.287 1.391 4.528 1.00 82.50 107 CYS A C 1
ATOM 822 O O . CYS A 1 107 ? -14.532 0.381 5.182 1.00 82.50 107 CYS A O 1
ATOM 824 N N . ASN A 1 108 ? -13.941 2.530 5.122 1.00 75.81 108 ASN A N 1
ATOM 825 C CA . ASN A 1 108 ? -13.897 2.685 6.564 1.00 75.81 108 ASN A CA 1
ATOM 826 C C . ASN A 1 108 ? -15.269 3.036 7.166 1.00 75.81 108 ASN A C 1
ATOM 828 O O . ASN A 1 108 ? -15.522 2.663 8.309 1.00 75.81 108 ASN A O 1
ATOM 832 N N . GLN A 1 109 ? -16.148 3.710 6.421 1.00 69.75 109 GLN A N 1
ATOM 833 C CA . GLN A 1 109 ? -17.545 3.945 6.799 1.00 69.75 109 GLN A CA 1
ATOM 834 C C . GLN A 1 109 ? -18.324 2.628 6.825 1.00 69.75 109 GLN A C 1
ATOM 836 O O . GLN A 1 109 ? -18.902 2.314 7.858 1.00 69.75 109 GLN A O 1
ATOM 841 N N . GLU A 1 110 ? -18.185 1.783 5.796 1.00 61.69 110 GLU A N 1
ATOM 842 C CA . GLU A 1 110 ? -18.769 0.426 5.758 1.00 61.69 110 GLU A CA 1
ATOM 843 C C . GLU A 1 110 ? -18.365 -0.449 6.966 1.00 61.69 110 GLU A C 1
ATOM 845 O O . GLU A 1 110 ? -19.039 -1.416 7.310 1.00 61.69 110 GLU A O 1
ATOM 850 N N . LEU A 1 111 ? -17.233 -0.141 7.610 1.00 54.75 111 LEU A N 1
ATOM 851 C CA . LEU A 1 111 ? -16.729 -0.839 8.802 1.00 54.75 111 LEU A CA 1
ATOM 852 C C . LEU A 1 111 ? -17.046 -0.110 10.113 1.00 54.75 111 LEU A C 1
ATOM 854 O O . LEU A 1 111 ? -16.988 -0.712 11.186 1.00 54.75 111 LEU A O 1
ATOM 858 N N . GLY A 1 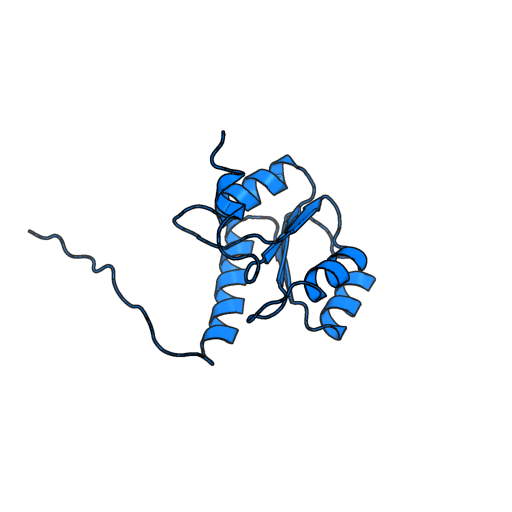112 ? -17.299 1.195 10.031 1.00 49.72 112 GLY A N 1
ATOM 859 C CA . GLY A 1 112 ? -17.634 2.084 11.137 1.00 49.72 112 GLY A CA 1
ATOM 860 C C . GLY A 1 112 ? -19.130 2.124 11.439 1.00 49.72 112 GLY A C 1
ATOM 861 O O . GLY A 1 112 ? -19.495 2.432 12.567 1.00 49.72 112 GLY A O 1
ATOM 862 N N . GLU A 1 113 ? -19.991 1.737 10.497 1.00 43.28 113 GLU A N 1
ATOM 863 C CA . GLU A 1 113 ? -21.434 1.579 10.727 1.00 43.28 113 GLU A CA 1
ATOM 864 C C . GLU A 1 113 ? -21.755 0.480 11.764 1.00 43.28 113 GLU A C 1
ATOM 866 O O . GLU A 1 113 ? -22.777 0.551 12.441 1.00 43.28 113 GLU A O 1
ATOM 871 N N . ASP A 1 114 ? -20.826 -0.450 12.027 1.00 42.72 114 ASP A N 1
ATOM 872 C CA . ASP A 1 114 ? -20.895 -1.383 13.168 1.00 42.72 114 ASP A CA 1
ATOM 873 C C . ASP A 1 114 ? -20.486 -0.746 14.524 1.00 42.72 114 ASP A C 1
ATOM 875 O O . ASP A 1 114 ? -20.566 -1.381 15.582 1.00 42.72 114 ASP A O 1
ATOM 879 N N . LYS A 1 115 ? -20.027 0.514 14.534 1.00 42.41 115 LYS A N 1
ATOM 880 C CA . LYS A 1 115 ? -19.641 1.290 15.727 1.00 42.41 115 LYS A CA 1
ATOM 881 C C . LYS A 1 115 ? -20.073 2.765 15.618 1.00 42.41 115 LYS A C 1
ATOM 883 O O . LYS A 1 115 ? -19.223 3.640 15.584 1.00 42.41 115 LYS A O 1
ATOM 888 N N . LYS A 1 116 ? -21.388 3.006 15.690 1.00 37.16 116 LYS A N 1
ATOM 889 C CA . LYS A 1 116 ? -22.056 4.203 16.259 1.00 37.16 116 LYS A CA 1
ATOM 890 C C . LYS A 1 116 ? -21.552 5.605 15.861 1.00 37.16 116 LYS A C 1
ATOM 892 O O . LYS A 1 116 ? -20.473 6.028 16.261 1.00 37.16 116 LYS A O 1
ATOM 897 N N . ASP A 1 117 ? -22.484 6.392 15.320 1.00 42.53 117 ASP A N 1
ATOM 898 C CA . ASP A 1 117 ? -22.914 7.683 15.890 1.00 42.53 117 ASP A CA 1
ATOM 899 C C . ASP A 1 117 ? -21.867 8.429 16.743 1.00 42.53 117 ASP A C 1
ATOM 901 O O . ASP A 1 117 ? -21.830 8.237 17.958 1.00 42.53 117 ASP A O 1
ATOM 905 N N . SER A 1 118 ? -21.010 9.254 16.129 1.00 40.44 118 SER A N 1
ATOM 906 C CA . SER A 1 118 ? -20.226 10.359 16.739 1.00 40.44 118 SER A CA 1
ATOM 907 C C . SER A 1 118 ? -19.163 10.792 15.705 1.00 40.44 118 SER A C 1
ATOM 909 O O . SER A 1 118 ? -18.409 9.953 15.237 1.00 40.44 118 SER A O 1
ATOM 911 N N . GLU A 1 119 ? -19.047 12.016 15.189 1.00 39.16 119 GLU A N 1
ATOM 912 C CA . GLU A 1 119 ? -19.434 13.347 15.654 1.00 39.16 119 GLU A CA 1
ATOM 913 C C . GLU A 1 119 ? -19.826 14.216 14.445 1.00 39.16 119 GLU A C 1
ATOM 915 O O . GLU A 1 119 ? -19.058 14.413 13.505 1.00 39.16 119 GLU A O 1
ATOM 920 N N . SER A 1 120 ? -21.038 14.760 14.493 1.00 46.06 120 SER A N 1
ATOM 921 C CA . SER A 1 120 ? -21.366 16.050 13.894 1.00 46.06 120 SER A CA 1
ATOM 922 C C . SER A 1 120 ? -20.545 17.157 14.564 1.00 46.06 120 SER A C 1
ATOM 924 O O . SER A 1 120 ? -20.427 17.124 15.787 1.00 46.06 120 SER A O 1
ATOM 926 N N . ASP A 1 121 ? -20.080 18.134 13.777 1.00 41.12 121 ASP A N 1
ATOM 927 C CA . ASP A 1 121 ? -20.127 19.594 14.025 1.00 41.12 121 ASP A CA 1
ATOM 928 C C . ASP A 1 121 ? -18.849 20.310 13.537 1.00 41.12 121 ASP A C 1
ATOM 930 O O . ASP A 1 121 ? -17.818 20.310 14.200 1.00 41.12 121 ASP A O 1
ATOM 934 N N . VAL A 1 122 ? -18.934 20.960 12.374 1.00 41.62 122 VAL A N 1
ATOM 935 C CA . VAL A 1 122 ? -18.630 22.396 12.311 1.00 41.62 122 VAL A CA 1
ATOM 936 C C . VAL A 1 122 ? -19.671 23.052 11.420 1.00 41.62 122 VAL A C 1
ATOM 938 O O . VAL A 1 122 ? -19.599 23.059 10.190 1.00 41.62 122 VAL A O 1
ATOM 941 N N . ALA A 1 123 ? -20.693 23.552 12.101 1.00 36.50 123 ALA A N 1
ATOM 942 C CA . ALA A 1 123 ? -21.699 24.453 11.595 1.00 36.50 123 ALA A CA 1
ATOM 943 C C . ALA A 1 123 ? -21.104 25.585 10.739 1.00 36.50 123 ALA A C 1
ATOM 945 O O . ALA A 1 123 ? -20.232 26.347 11.160 1.00 36.50 123 ALA A O 1
ATOM 946 N N . ALA A 1 124 ? -21.687 25.757 9.553 1.00 41.06 124 ALA A N 1
ATOM 947 C CA . ALA A 1 124 ? -21.776 27.050 8.902 1.00 41.06 124 ALA A CA 1
ATOM 948 C C . ALA A 1 124 ? -22.584 27.989 9.813 1.00 41.06 124 ALA A C 1
ATOM 950 O O . ALA A 1 124 ? -23.812 27.955 9.827 1.00 41.06 124 ALA A O 1
ATOM 951 N N . ALA A 1 125 ? -21.892 28.808 10.598 1.00 41.81 125 ALA A N 1
ATOM 952 C CA . ALA A 1 125 ? -22.493 29.930 11.302 1.00 41.81 125 ALA A CA 1
ATOM 953 C C . ALA A 1 125 ? -21.453 31.033 11.509 1.00 41.81 125 ALA A C 1
ATOM 955 O O . ALA A 1 125 ? -20.806 31.118 12.545 1.00 41.81 125 ALA A O 1
ATOM 956 N N . VAL A 1 126 ? -21.339 31.923 10.526 1.00 37.25 126 VAL A N 1
ATOM 957 C CA . VAL A 1 126 ? -21.265 33.351 10.833 1.00 37.25 126 VAL A CA 1
ATOM 958 C C . VAL A 1 126 ? -22.083 34.100 9.781 1.00 37.25 126 VAL A C 1
ATOM 960 O O . VAL A 1 126 ? -21.772 34.164 8.596 1.00 37.25 126 VAL A O 1
ATOM 963 N N . SER A 1 127 ? -23.217 34.594 10.245 1.00 32.81 127 SER A N 1
ATOM 964 C CA . SER A 1 127 ? -23.879 35.815 9.799 1.00 32.81 127 SER A CA 1
ATOM 965 C C . SER A 1 127 ? -24.220 36.574 11.088 1.00 32.81 127 SER A C 1
ATOM 967 O O . SER A 1 127 ? -24.294 35.927 12.142 1.00 32.81 127 SER A O 1
ATOM 969 N N . PRO A 1 128 ? -24.482 37.887 11.058 1.00 46.56 128 PRO A N 1
ATOM 970 C CA . PRO A 1 128 ? -24.578 38.792 9.911 1.00 46.56 128 PRO A CA 1
ATOM 971 C C . PRO A 1 128 ? -23.434 39.815 9.808 1.00 46.56 128 PRO A C 1
ATOM 973 O O . PRO A 1 128 ? -22.627 39.927 10.757 1.00 46.56 128 PRO A O 1
#

Sequence (128 aa):
MNDVMGCLKKKKEEGVYAIASSFGYLFELVLHLTSPEVNIPVTGLGVGPVTPADIRKVTQLPQRRKHTVLAFQVQVTPKASHLAQTLGVKIICGDTIEHLCQQFQECNQELGEDKKDSESDVAAAVSP

Foldseek 3Di:
DVCLVVLQPPDLAFAAAEEEQDPVVQSVLSCVCCPPVNNGRYNHYYHAAADLVSLVVQLPRNYPDFREYEYEHYHHDPRNVVSCVVSRYHYDYDPDSVSSSVVVVVVVVVVCVVPDDDDDDDDPDDDD

InterPro domains:
  IPR015760 Translation initiation factor IF- 2 [PTHR43381] (9-119)
  IPR023115 Translation initiation factor IF- 2, domain 3 [PF11987] (30-104)
  IPR036925 Translation initiation factor IF-2, domain 3 superfamily [G3DSA:3.40.50.10050] (9-111)
  IPR036925 Translation initiation factor IF-2, domain 3 superfamily [SSF52156] (2-116)

Radius of gyration: 15.81 Å; chains: 1; bounding box: 36×54×29 Å

Organism: Brassica oleracea (NCBI:txid3712)